Protein AF-A0ABD5BC26-F1 (afdb_monomer_lite)

pLDDT: mean 93.8, std 8.1, range [50.34, 97.69]

Sequence (46 aa):
MTSLTPLKLFKNLSDETRLTLVLLLRHAGELCVCELSGALALPQPK

Organism: Serratia marcescens (NCBI:txid615)

InterPro domains:
  IPR001845 HTH ArsR-type DNA-binding domain [PF01022] (15-45)
  IPR001845 HTH ArsR-type DNA-binding domain [PR00778] (10-25)
  IPR001845 HTH ArsR-type DNA-binding domain [PR00778] (30-41)
  IPR001845 HTH ArsR-type DNA-binding domain [PS50987] (1-46)
  IPR036388 Winged helix-like DNA-binding domain superfamily [G3DSA:1.10.10.10] (3-46)
  IPR036390 Winged helix DNA-binding domain superfamily [SSF46785] (3-45)

Structure (mmCIF, N/CA/C/O backbone):
data_AF-A0ABD5BC26-F1
#
_entry.id   AF-A0ABD5BC26-F1
#
loop_
_atom_site.group_PDB
_atom_site.id
_atom_site.type_symbol
_atom_site.label_atom_id
_atom_site.label_alt_id
_atom_site.label_comp_id
_atom_site.label_asym_id
_atom_site.label_entity_id
_atom_site.label_seq_id
_atom_site.pdbx_PDB_ins_code
_atom_site.Cartn_x
_atom_site.Cartn_y
_atom_site.Cartn_z
_atom_site.occupancy
_atom_site.B_iso_or_equiv
_atom_site.auth_seq_id
_atom_site.auth_comp_id
_atom_site.auth_asym_id
_atom_site.auth_atom_id
_atom_site.pdbx_PDB_model_num
ATOM 1 N N . MET A 1 1 ? -0.495 -7.910 21.668 1.00 50.34 1 MET A N 1
ATOM 2 C CA . MET A 1 1 ? -1.001 -7.710 20.292 1.00 50.34 1 MET A CA 1
ATOM 3 C C . MET A 1 1 ? -2.040 -6.604 20.332 1.00 50.34 1 MET A C 1
ATOM 5 O O . MET A 1 1 ? -2.969 -6.696 21.123 1.00 50.34 1 MET A O 1
ATOM 9 N N . THR A 1 2 ? -1.862 -5.527 19.577 1.00 71.06 2 THR A N 1
ATOM 10 C CA . THR A 1 2 ? -2.859 -4.453 19.488 1.00 71.06 2 THR A CA 1
ATOM 11 C C . THR A 1 2 ? -4.024 -4.919 18.617 1.00 71.06 2 THR A C 1
ATOM 13 O O . THR A 1 2 ? -3.830 -5.230 17.448 1.00 71.06 2 THR A O 1
ATOM 16 N N . SER A 1 3 ? -5.232 -4.980 19.184 1.00 86.19 3 SER A N 1
ATOM 17 C CA . SER A 1 3 ? -6.448 -5.281 18.420 1.00 86.19 3 SER A CA 1
ATOM 18 C C . SER A 1 3 ? -6.708 -4.187 17.377 1.00 86.19 3 SER A C 1
ATOM 20 O O . SER A 1 3 ? -6.586 -2.991 17.670 1.00 86.19 3 SER A O 1
ATOM 22 N N . LEU A 1 4 ? -7.038 -4.592 16.150 1.00 93.94 4 LEU A N 1
ATOM 23 C CA . LEU A 1 4 ? -7.386 -3.685 15.064 1.00 93.94 4 LEU A CA 1
ATOM 24 C C . LEU A 1 4 ? -8.873 -3.328 15.170 1.00 93.94 4 LEU A C 1
ATOM 26 O O . LEU A 1 4 ? -9.737 -4.144 14.873 1.00 93.94 4 LEU A O 1
ATOM 30 N N . THR A 1 5 ? -9.178 -2.105 15.603 1.00 96.56 5 THR A N 1
ATOM 31 C CA . THR A 1 5 ? -10.555 -1.587 15.605 1.00 96.56 5 THR A CA 1
ATOM 32 C C . THR A 1 5 ? -10.892 -0.952 14.254 1.00 96.56 5 THR A C 1
ATOM 34 O O . THR A 1 5 ? -9.974 -0.483 13.573 1.00 96.56 5 THR A O 1
ATOM 37 N N . PRO A 1 6 ? -12.179 -0.839 13.867 1.00 96.56 6 PRO A N 1
ATOM 38 C CA . PRO A 1 6 ? -12.566 -0.166 12.625 1.00 96.56 6 PRO A CA 1
ATOM 39 C C . PRO A 1 6 ? -11.981 1.248 12.507 1.00 96.56 6 PRO A C 1
ATOM 41 O O . PRO A 1 6 ? -11.381 1.592 11.494 1.00 96.56 6 PRO A O 1
ATOM 44 N N . LEU A 1 7 ? -12.049 2.043 13.582 1.00 96.88 7 LEU A N 1
ATOM 45 C CA . LEU A 1 7 ? -11.471 3.390 13.603 1.00 96.88 7 LEU A CA 1
ATOM 46 C C . LEU A 1 7 ? -9.954 3.373 13.365 1.00 96.88 7 LEU A C 1
ATOM 48 O O . LEU A 1 7 ? -9.426 4.249 12.684 1.00 96.88 7 LEU A O 1
ATOM 52 N N . LYS A 1 8 ? -9.241 2.384 13.915 1.00 96.12 8 LYS A N 1
ATOM 53 C CA . LYS A 1 8 ? -7.793 2.253 13.726 1.00 96.12 8 LYS A CA 1
ATOM 54 C C . LYS A 1 8 ? -7.440 1.774 12.318 1.00 96.12 8 LYS A C 1
ATOM 56 O O . LYS A 1 8 ? -6.468 2.266 11.757 1.00 96.12 8 LYS A O 1
ATOM 61 N N . LEU A 1 9 ? -8.246 0.891 11.729 1.00 95.94 9 LEU A N 1
ATOM 62 C CA . LEU A 1 9 ? -8.104 0.473 10.334 1.00 95.94 9 LEU A CA 1
ATOM 63 C C . LEU A 1 9 ? -8.238 1.671 9.388 1.00 95.94 9 LEU A C 1
ATOM 65 O O . LEU A 1 9 ? -7.320 1.937 8.618 1.00 95.94 9 LEU A O 1
ATOM 69 N N . PHE A 1 10 ? -9.334 2.429 9.479 1.00 96.75 10 PHE A N 1
ATOM 70 C CA . PHE A 1 10 ? -9.549 3.572 8.589 1.00 96.75 10 PHE A CA 1
ATOM 71 C C . PHE A 1 10 ? -8.523 4.690 8.804 1.00 96.75 10 PHE A C 1
ATOM 73 O O . PHE A 1 10 ? -8.104 5.307 7.832 1.00 96.75 10 PHE A O 1
ATOM 80 N N . LYS A 1 11 ? -8.039 4.901 10.038 1.00 97.12 11 LYS A N 1
ATOM 81 C CA . LYS A 1 11 ? -6.899 5.801 10.294 1.00 97.12 11 LYS A CA 1
ATOM 82 C C . LYS A 1 11 ? -5.601 5.313 9.648 1.00 97.12 11 LYS A C 1
ATOM 84 O O . LYS A 1 11 ? -4.845 6.119 9.128 1.00 97.12 11 LYS A O 1
ATOM 89 N N . ASN A 1 12 ? -5.322 4.011 9.672 1.00 96.38 12 ASN A N 1
ATOM 90 C CA . ASN A 1 12 ? -4.131 3.471 9.014 1.00 96.38 12 ASN A CA 1
ATOM 91 C C . ASN A 1 12 ? -4.220 3.604 7.489 1.00 96.38 12 ASN A C 1
ATOM 93 O O . ASN A 1 12 ? -3.197 3.796 6.842 1.00 96.38 12 ASN A O 1
ATOM 97 N N . LEU A 1 13 ? -5.422 3.501 6.922 1.00 97.38 13 LEU A N 1
ATOM 98 C CA . LEU A 1 13 ? -5.658 3.626 5.486 1.00 97.38 13 LEU A CA 1
ATOM 99 C C . LEU A 1 13 ? -5.839 5.073 5.014 1.00 97.38 13 LEU A C 1
ATOM 101 O O . LEU A 1 13 ? -5.934 5.273 3.818 1.00 97.38 13 LEU A O 1
ATOM 105 N N . SER A 1 14 ? -5.873 6.085 5.886 1.00 96.81 14 SER A N 1
ATOM 106 C CA . SER A 1 14 ? -6.211 7.466 5.492 1.00 96.81 14 SER A CA 1
ATOM 107 C C . SER A 1 14 ? -5.092 8.229 4.767 1.00 96.81 14 SER A C 1
ATOM 109 O O . SER A 1 14 ? -5.168 9.446 4.640 1.00 96.81 14 SER A O 1
ATOM 111 N N . ASP A 1 15 ? -4.030 7.542 4.358 1.00 97.25 15 ASP A N 1
ATOM 112 C CA . ASP A 1 15 ? -2.926 8.100 3.581 1.00 97.25 15 ASP A CA 1
ATOM 113 C C . ASP A 1 15 ? -3.133 7.770 2.099 1.00 97.25 15 ASP A C 1
ATOM 115 O O . ASP A 1 15 ? -3.502 6.643 1.765 1.00 97.25 15 ASP A O 1
ATOM 119 N N . GLU A 1 16 ? -2.875 8.735 1.218 1.00 96.62 16 GLU A N 1
ATOM 120 C CA . GLU A 1 16 ? -3.099 8.603 -0.225 1.00 96.62 16 GLU A CA 1
ATOM 121 C C . GLU A 1 16 ? -2.370 7.392 -0.818 1.00 96.62 16 GLU A C 1
ATOM 123 O O . GLU A 1 16 ? -2.978 6.584 -1.521 1.00 96.62 16 GLU A O 1
ATOM 128 N N . THR A 1 17 ? -1.094 7.207 -0.468 1.00 95.88 17 THR A N 1
ATOM 129 C CA . THR A 1 17 ? -0.290 6.087 -0.975 1.00 95.88 17 THR A CA 1
ATOM 130 C C . THR A 1 17 ? -0.907 4.759 -0.550 1.00 95.88 17 THR A C 1
ATOM 132 O O . THR A 1 17 ? -1.033 3.837 -1.356 1.00 95.88 17 THR A O 1
ATOM 135 N N . ARG A 1 18 ? -1.364 4.656 0.704 1.00 97.25 18 ARG A N 1
ATOM 136 C CA . ARG A 1 18 ? -2.014 3.440 1.218 1.00 97.25 18 ARG A CA 1
ATOM 137 C C . ARG A 1 18 ? -3.361 3.151 0.563 1.00 97.25 18 ARG A C 1
ATOM 139 O O . ARG A 1 18 ? -3.644 1.982 0.305 1.00 97.25 18 ARG A O 1
ATOM 146 N N . LEU A 1 19 ? -4.171 4.163 0.260 1.00 97.62 19 LEU A N 1
ATOM 147 C CA . LEU A 1 19 ? -5.413 3.955 -0.495 1.00 97.62 19 LEU A CA 1
ATOM 148 C C . LEU A 1 19 ? -5.127 3.472 -1.917 1.00 97.62 19 LEU A C 1
ATOM 150 O O . LEU A 1 19 ? -5.759 2.518 -2.374 1.00 97.62 19 LEU A O 1
ATOM 154 N N . THR A 1 20 ? -4.140 4.067 -2.585 1.00 96.94 20 THR A N 1
ATOM 155 C CA . THR A 1 20 ? -3.719 3.640 -3.923 1.00 96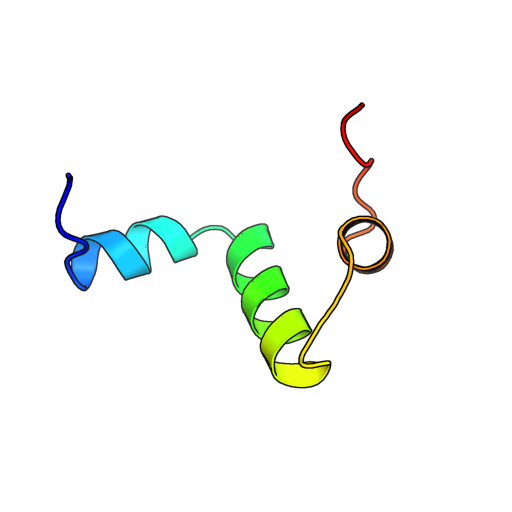.94 20 THR A CA 1
ATOM 156 C C . THR A 1 20 ? -3.217 2.197 -3.912 1.00 96.94 20 THR A C 1
ATOM 158 O O . THR A 1 20 ? -3.633 1.407 -4.756 1.00 96.94 20 THR A O 1
ATOM 161 N N . LEU A 1 21 ? -2.427 1.801 -2.906 1.00 97.19 21 LEU A N 1
ATOM 162 C CA . LEU A 1 21 ? -2.013 0.405 -2.710 1.00 97.19 21 LEU A CA 1
ATOM 163 C C . LEU A 1 21 ? -3.211 -0.548 -2.596 1.00 97.19 21 LEU A C 1
ATOM 165 O O . LEU A 1 21 ? -3.217 -1.597 -3.237 1.00 97.19 21 LEU A O 1
ATOM 169 N N . VAL A 1 22 ? -4.242 -0.190 -1.822 1.00 97.19 22 VAL A N 1
ATOM 170 C CA . VAL A 1 22 ? -5.458 -1.014 -1.692 1.00 97.19 22 VAL A CA 1
ATOM 171 C C . VAL A 1 22 ? -6.168 -1.173 -3.037 1.00 97.19 22 VAL A C 1
ATOM 173 O O . VAL A 1 22 ? -6.618 -2.273 -3.358 1.00 97.19 22 VAL A O 1
ATOM 176 N N . LEU A 1 23 ? -6.264 -0.108 -3.837 1.00 97.69 23 LEU A N 1
ATOM 177 C CA . LEU A 1 23 ? -6.885 -0.171 -5.163 1.00 97.69 23 LEU A CA 1
ATOM 178 C C . LEU A 1 23 ? -6.069 -1.017 -6.148 1.00 97.69 23 LEU A C 1
ATOM 180 O O . LEU A 1 23 ? -6.655 -1.822 -6.871 1.00 97.69 23 LEU A O 1
ATOM 184 N N . LEU A 1 24 ? -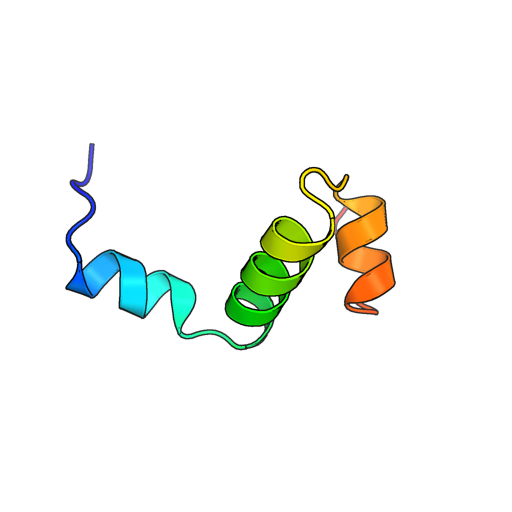4.740 -0.883 -6.140 1.00 97.62 24 LEU A N 1
ATOM 185 C CA . LEU A 1 24 ? -3.836 -1.681 -6.972 1.00 97.62 24 LEU A CA 1
ATOM 186 C C . LEU A 1 24 ? -3.941 -3.172 -6.636 1.00 97.62 24 LEU A C 1
ATOM 188 O O . LEU A 1 24 ? -4.167 -3.986 -7.528 1.00 97.62 24 LEU A O 1
ATOM 192 N N . LEU A 1 25 ? -3.870 -3.522 -5.349 1.00 97.38 25 LEU A N 1
ATOM 193 C CA . LEU A 1 25 ? -4.018 -4.904 -4.884 1.00 97.38 25 LEU A CA 1
ATOM 194 C C . LEU A 1 25 ? -5.413 -5.455 -5.181 1.00 97.38 25 LEU A C 1
ATOM 196 O O . LEU A 1 25 ? -5.551 -6.599 -5.598 1.00 97.38 25 LEU A O 1
ATOM 200 N N . ARG A 1 26 ? -6.466 -4.643 -5.034 1.00 97.50 26 ARG A N 1
ATOM 201 C CA . ARG A 1 26 ? -7.825 -5.056 -5.407 1.00 97.50 26 ARG A CA 1
ATOM 202 C C . ARG A 1 26 ? -7.945 -5.356 -6.902 1.00 97.50 26 ARG A C 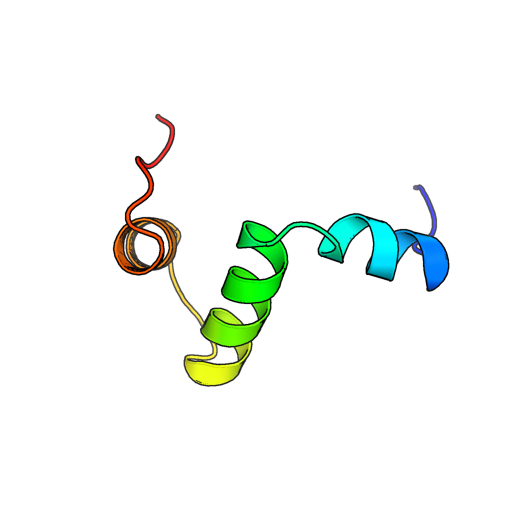1
ATOM 204 O O . ARG A 1 26 ? -8.702 -6.248 -7.272 1.00 97.50 26 ARG A O 1
ATOM 211 N N . HIS A 1 27 ? -7.267 -4.583 -7.746 1.00 97.25 27 HIS A N 1
ATOM 212 C CA . HIS A 1 27 ? -7.347 -4.718 -9.197 1.00 97.25 27 HIS A CA 1
ATOM 213 C C . HIS A 1 27 ? -6.490 -5.874 -9.734 1.00 97.25 27 HIS A C 1
ATOM 215 O O . HIS A 1 27 ? -6.972 -6.640 -10.562 1.00 97.25 27 HIS A O 1
ATOM 221 N N . ALA A 1 28 ? -5.252 -6.010 -9.253 1.00 96.69 28 ALA A N 1
ATOM 222 C CA . ALA A 1 28 ? -4.277 -6.989 -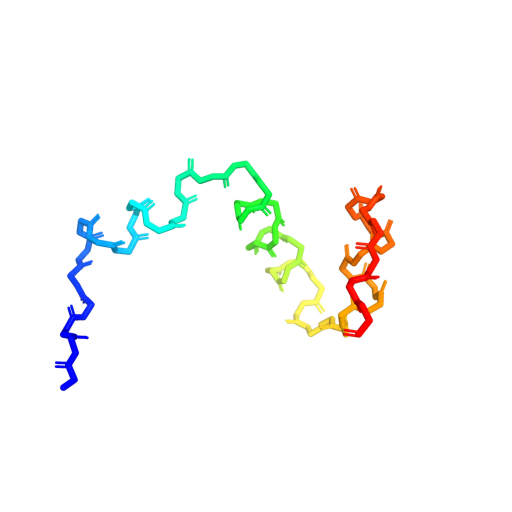9.743 1.00 96.69 28 ALA A CA 1
ATOM 223 C C . ALA A 1 28 ? -4.222 -8.293 -8.919 1.00 96.69 28 ALA A C 1
ATOM 225 O O . ALA A 1 28 ? -3.674 -9.291 -9.378 1.00 96.69 28 ALA A O 1
ATOM 226 N N . GLY A 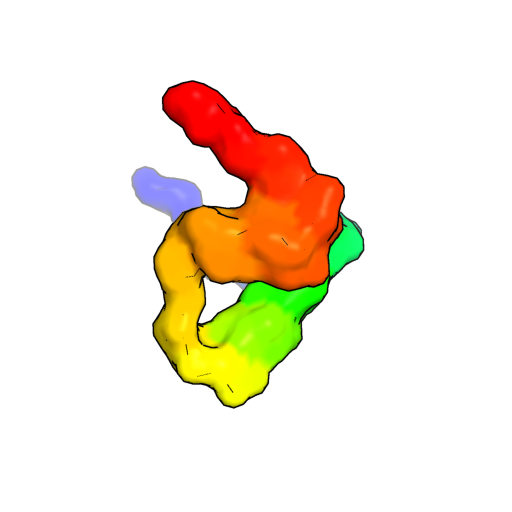1 29 ? -4.796 -8.307 -7.712 1.00 95.56 29 GLY A N 1
ATOM 227 C CA . GLY A 1 29 ? -4.760 -9.434 -6.777 1.00 95.56 29 GLY A CA 1
ATOM 228 C C . GLY A 1 29 ? -3.464 -9.484 -5.968 1.00 95.56 29 GLY A C 1
ATOM 229 O O . GLY A 1 29 ? -3.449 -9.145 -4.785 1.00 95.56 29 GLY A O 1
ATOM 230 N N . GLU A 1 30 ? -2.377 -9.897 -6.612 1.00 96.44 30 GLU A N 1
ATOM 231 C CA . GLU A 1 30 ? -1.035 -10.010 -6.035 1.00 96.44 30 GLU A CA 1
ATOM 232 C C . GLU A 1 30 ? -0.077 -9.111 -6.817 1.00 96.44 30 GLU A C 1
ATOM 234 O O . GLU A 1 30 ? -0.104 -9.089 -8.043 1.00 96.44 30 GLU A O 1
ATOM 239 N N . LEU A 1 31 ? 0.761 -8.362 -6.099 1.00 96.94 31 LEU A N 1
ATOM 240 C CA . LEU A 1 31 ? 1.814 -7.529 -6.674 1.00 96.94 31 LEU A CA 1
ATOM 241 C C . LEU A 1 31 ? 3.057 -7.632 -5.795 1.00 96.94 31 LEU A C 1
ATOM 243 O O . LEU A 1 31 ? 2.963 -7.572 -4.562 1.00 96.94 31 LEU A O 1
ATOM 247 N N . CYS A 1 32 ? 4.228 -7.743 -6.413 1.00 95.94 32 CYS A N 1
ATOM 248 C CA . CYS A 1 32 ? 5.491 -7.639 -5.699 1.00 95.94 32 CYS A CA 1
ATOM 249 C C . CYS A 1 32 ? 5.811 -6.174 -5.353 1.00 95.94 32 CYS A C 1
ATOM 251 O O . CYS A 1 32 ? 5.272 -5.227 -5.927 1.00 95.94 32 CYS A O 1
ATOM 253 N N . VAL A 1 33 ? 6.741 -5.968 -4.416 1.00 94.75 33 VAL A N 1
ATOM 254 C CA . VAL A 1 33 ? 7.146 -4.617 -3.982 1.00 94.75 33 VAL A CA 1
ATOM 255 C C . VAL A 1 33 ? 7.670 -3.780 -5.153 1.00 94.75 33 VAL A C 1
ATOM 257 O O . VAL A 1 33 ? 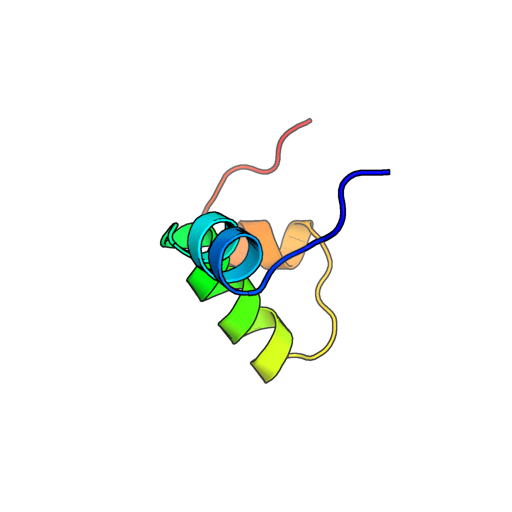7.363 -2.594 -5.234 1.00 94.75 33 VAL A O 1
ATOM 260 N N . CYS A 1 34 ? 8.402 -4.393 -6.086 1.00 95.62 34 CYS A N 1
ATOM 261 C CA . CYS A 1 34 ? 8.934 -3.705 -7.260 1.00 95.62 34 CYS A CA 1
ATOM 262 C C . CYS A 1 34 ? 7.811 -3.182 -8.171 1.00 95.62 34 CYS A C 1
ATOM 264 O O . CYS A 1 34 ? 7.894 -2.059 -8.664 1.00 95.62 34 CYS A O 1
ATOM 266 N N . GLU A 1 35 ? 6.744 -3.966 -8.359 1.00 96.12 35 GLU A N 1
ATOM 267 C CA . GLU A 1 35 ? 5.568 -3.559 -9.138 1.00 96.12 35 GLU A CA 1
ATOM 268 C C . GLU A 1 35 ? 4.813 -2.418 -8.456 1.00 96.12 35 GLU A C 1
ATOM 270 O O . GLU A 1 35 ? 4.425 -1.461 -9.122 1.00 96.12 35 GLU A O 1
ATOM 275 N N . LEU A 1 36 ? 4.661 -2.469 -7.128 1.00 96.12 36 LEU A N 1
ATOM 276 C CA . LEU A 1 36 ? 4.029 -1.394 -6.359 1.00 96.12 36 LEU A CA 1
ATOM 277 C C . LEU A 1 36 ? 4.838 -0.094 -6.440 1.00 96.12 36 LEU A C 1
ATOM 279 O O . LEU A 1 36 ? 4.274 0.959 -6.730 1.00 96.12 36 LEU A O 1
ATOM 283 N N . SER A 1 37 ? 6.155 -0.158 -6.227 1.00 95.38 37 SER A N 1
ATOM 284 C CA . SER A 1 37 ? 7.052 0.996 -6.362 1.00 95.38 37 SER A CA 1
ATOM 285 C C . SER A 1 37 ? 7.027 1.573 -7.780 1.00 95.38 37 SER A C 1
ATOM 287 O O . SER A 1 37 ? 6.956 2.792 -7.935 1.00 95.38 37 SER A O 1
ATOM 289 N N . GLY A 1 38 ? 7.009 0.715 -8.806 1.00 95.31 38 GLY A N 1
ATOM 290 C CA . GLY A 1 38 ? 6.880 1.123 -10.205 1.00 95.31 38 GLY A CA 1
ATOM 291 C C . GLY A 1 38 ? 5.544 1.806 -10.506 1.00 95.31 38 GLY A C 1
ATOM 292 O O . GLY A 1 38 ? 5.532 2.895 -11.076 1.00 95.31 38 GLY A O 1
ATOM 293 N N . ALA A 1 39 ? 4.427 1.218 -10.070 1.00 94.94 39 ALA A N 1
ATOM 294 C CA . ALA A 1 39 ? 3.084 1.768 -10.265 1.00 94.94 39 ALA A CA 1
ATOM 295 C C . ALA A 1 39 ? 2.871 3.098 -9.523 1.00 94.94 39 ALA A C 1
ATOM 297 O O . ALA A 1 39 ? 2.161 3.973 -10.013 1.00 94.94 39 ALA A O 1
ATOM 298 N N . LEU A 1 40 ? 3.496 3.258 -8.354 1.00 94.56 40 LEU A N 1
ATOM 299 C CA . LEU A 1 40 ? 3.439 4.481 -7.550 1.00 94.56 40 LEU A CA 1
ATOM 300 C C . LEU A 1 40 ? 4.486 5.529 -7.958 1.00 94.56 40 LEU A C 1
ATOM 302 O O . LEU A 1 40 ? 4.477 6.625 -7.403 1.00 94.56 40 LEU A O 1
ATOM 306 N N . ALA A 1 41 ? 5.397 5.206 -8.884 1.00 94.75 41 ALA A N 1
ATOM 307 C CA . ALA A 1 41 ? 6.564 6.025 -9.225 1.00 94.75 41 ALA A CA 1
ATOM 308 C C . ALA A 1 41 ? 7.393 6.449 -7.990 1.00 94.75 41 ALA A C 1
ATOM 310 O O . ALA A 1 41 ? 7.962 7.542 -7.942 1.00 94.75 41 ALA A O 1
ATOM 311 N N . LEU A 1 42 ? 7.462 5.572 -6.983 1.00 93.38 42 LEU A N 1
ATOM 312 C CA . LEU A 1 42 ? 8.203 5.794 -5.745 1.00 93.38 42 LEU A CA 1
ATOM 313 C C . LEU A 1 42 ? 9.502 4.982 -5.742 1.00 93.38 42 LEU A C 1
ATOM 315 O O . LEU A 1 42 ? 9.506 3.825 -6.169 1.00 93.38 42 LEU A O 1
ATOM 319 N N . PRO A 1 43 ? 10.606 5.535 -5.208 1.00 93.19 43 PRO A N 1
ATOM 320 C CA . PRO A 1 43 ? 11.833 4.771 -5.049 1.00 93.19 43 PRO A CA 1
ATOM 321 C C . PRO A 1 43 ? 11.612 3.622 -4.059 1.00 93.19 43 PRO A C 1
ATOM 323 O O . PRO A 1 43 ? 11.081 3.819 -2.965 1.00 93.19 43 PRO A O 1
ATOM 326 N N . GLN A 1 44 ? 12.045 2.418 -4.430 1.00 90.81 44 GLN A N 1
ATOM 327 C CA . GLN A 1 44 ? 12.055 1.283 -3.515 1.00 90.81 44 GLN A CA 1
ATOM 328 C C . GLN A 1 44 ? 13.152 1.491 -2.449 1.00 90.81 44 GLN A C 1
ATOM 330 O O . GLN A 1 44 ? 14.301 1.764 -2.813 1.00 90.81 44 GLN A O 1
ATOM 335 N N . PRO A 1 45 ? 12.837 1.381 -1.143 1.00 87.94 45 PRO A N 1
ATOM 336 C CA . PRO A 1 45 ? 13.848 1.382 -0.086 1.00 87.94 45 PRO A CA 1
ATOM 337 C C . PRO A 1 45 ? 14.834 0.210 -0.254 1.00 87.94 45 PRO A C 1
ATOM 339 O O . PRO A 1 45 ? 14.447 -0.836 -0.772 1.00 87.94 45 PRO A O 1
ATOM 342 N N . LYS A 1 46 ? 16.092 0.390 0.175 1.00 79.00 46 LYS A N 1
ATOM 343 C CA . LYS A 1 46 ? 17.132 -0.658 0.150 1.00 79.00 46 LYS A CA 1
ATOM 344 C C . LYS A 1 46 ? 16.832 -1.815 1.096 1.00 79.00 46 LYS A C 1
ATOM 346 O O . LYS A 1 46 ? 16.269 -1.541 2.180 1.00 79.00 46 LYS A O 1
#

Radius of gyration: 12.48 Å; chains: 1; bounding box: 30×19×31 Å

Foldseek 3Di:
DDDCDPVNVCVVCVDPLSVVVVVVCVVVVDDDPVRSCVVVVHDDDD

Secondary structure (DSSP, 8-state):
-----HHHHHHHH-SHHHHHHHHHHHHHS---HHHHHHHTT-PPP-